Protein AF-A0A8B6CJ22-F1 (afdb_monomer_lite)

Secondary structure (DSSP, 8-state):
--TT-EE-TTS-EE----BPSS-PPPP--HHHHHHHHHHHHHHHHT-HHHHHHHHHHHHHHHHTTSS-PPPP--TTS------EEEEEETTEEEEEEEEE-TTSTT-TTB-

Radius of gyration: 16.35 Å; chains: 1; bounding box: 37×39×35 Å

Sequence (111 aa):
MDEHVHQNSDGNWEAPLPFRYPRQRLPNNRSHAFKRAMNLDVSLRRDEKKKEHFFQFMEKVLERKHAEIAPPLSQEEERWYLPIFGVYHPRKPDKIRAVFDSSAKVCKYFS

Foldseek 3Di:
DDPAWDADPVRDTDGPFQFDPPQDQQDAPCVVLVVLVVVQVVVCVVPVLQVVLVVVQVVVCVVVVVDDDDDDDDPPDGDYAFRWHWDDDPVGNSHIDIDRDCPPPSNPGGD

Organism: Mytilus galloprovincialis (NCBI:txid29158)

pLDDT: mean 88.29, std 9.33, range [42.22, 96.94]

Structure (mmCIF, N/CA/C/O backbone):
data_AF-A0A8B6CJ22-F1
#
_entry.id   AF-A0A8B6CJ22-F1
#
loop_
_atom_site.group_PDB
_atom_site.id
_atom_site.type_symbol
_atom_site.label_atom_id
_atom_site.label_alt_id
_atom_site.label_comp_id
_atom_site.label_asym_id
_atom_site.label_entity_id
_atom_site.label_seq_id
_atom_site.pdbx_PDB_ins_code
_atom_site.Cartn_x
_atom_site.Cartn_y
_atom_site.Cartn_z
_atom_site.occupancy
_atom_site.B_iso_or_equiv
_atom_site.auth_seq_id
_atom_site.auth_comp_id
_atom_site.auth_asym_id
_atom_site.auth_atom_id
_atom_site.pdbx_PDB_model_num
ATOM 1 N N . MET A 1 1 ? 6.346 -27.986 -3.432 1.00 42.22 1 MET A N 1
ATOM 2 C CA . MET A 1 1 ? 6.900 -27.516 -2.147 1.00 42.22 1 MET A CA 1
ATOM 3 C C . MET A 1 1 ? 8.110 -26.692 -2.521 1.00 42.22 1 MET A C 1
ATOM 5 O O . MET A 1 1 ? 9.026 -27.257 -3.096 1.00 42.22 1 MET A O 1
ATOM 9 N N . ASP A 1 2 ? 8.022 -25.372 -2.367 1.00 50.47 2 ASP A N 1
ATOM 10 C CA . ASP A 1 2 ? 8.956 -24.414 -2.968 1.00 50.47 2 ASP A CA 1
ATOM 11 C C . ASP A 1 2 ? 10.354 -24.482 -2.334 1.00 50.47 2 ASP A C 1
ATOM 13 O O . ASP A 1 2 ? 10.520 -24.229 -1.143 1.00 50.47 2 ASP A O 1
ATOM 17 N N . GLU A 1 3 ? 11.366 -24.792 -3.148 1.00 58.75 3 GLU A N 1
ATOM 18 C CA . GLU A 1 3 ? 12.783 -24.977 -2.780 1.00 58.75 3 GLU A CA 1
ATOM 19 C C . GLU A 1 3 ? 13.519 -23.681 -2.355 1.00 58.75 3 GLU A C 1
ATOM 21 O O . GLU A 1 3 ? 14.745 -23.666 -2.250 1.00 58.75 3 GLU A O 1
ATOM 26 N N . HIS A 1 4 ? 12.812 -22.571 -2.105 1.00 69.44 4 HIS A N 1
ATOM 27 C CA . HIS A 1 4 ? 13.431 -21.241 -1.951 1.00 69.44 4 HIS A CA 1
ATOM 28 C C . HIS A 1 4 ? 12.983 -20.435 -0.721 1.00 69.44 4 HIS A C 1
ATOM 30 O O . HIS A 1 4 ? 13.313 -19.253 -0.610 1.00 69.44 4 HIS A O 1
ATOM 36 N N . VAL A 1 5 ? 12.253 -21.048 0.214 1.00 85.56 5 VAL A N 1
ATOM 37 C CA . VAL A 1 5 ? 11.933 -20.418 1.504 1.00 85.56 5 VAL A CA 1
ATOM 38 C C . VAL A 1 5 ? 13.090 -20.654 2.477 1.00 85.56 5 VAL A C 1
ATOM 40 O O . VAL A 1 5 ? 13.434 -21.802 2.750 1.00 85.56 5 VAL A O 1
ATOM 43 N N . HIS A 1 6 ? 13.693 -19.593 3.012 1.00 89.81 6 HIS A N 1
ATOM 44 C CA . HIS A 1 6 ? 14.812 -19.690 3.957 1.00 89.81 6 HIS A CA 1
ATOM 45 C C . HIS A 1 6 ? 14.687 -18.659 5.085 1.00 89.81 6 HIS A C 1
ATOM 47 O O . HIS A 1 6 ? 13.878 -17.737 5.000 1.00 89.81 6 HIS A O 1
ATOM 53 N N . GLN A 1 7 ? 15.453 -18.831 6.164 1.00 91.31 7 GLN A N 1
ATOM 54 C CA . GLN A 1 7 ? 15.568 -17.820 7.218 1.00 91.31 7 GLN A CA 1
ATOM 55 C C . GLN A 1 7 ? 16.776 -16.922 6.952 1.00 91.31 7 GLN A C 1
ATOM 57 O O . GLN A 1 7 ? 17.867 -17.425 6.679 1.00 91.31 7 GLN A O 1
ATOM 62 N N . ASN A 1 8 ? 16.583 -15.609 7.043 1.00 86.50 8 ASN A N 1
ATOM 63 C CA . ASN A 1 8 ? 17.666 -14.638 6.946 1.00 86.50 8 ASN A CA 1
ATOM 64 C C . ASN A 1 8 ? 18.462 -14.545 8.268 1.00 86.50 8 ASN A C 1
ATOM 66 O O . ASN A 1 8 ? 18.107 -15.169 9.271 1.00 86.50 8 ASN A O 1
ATOM 70 N N . SER A 1 9 ? 19.539 -13.754 8.290 1.00 90.12 9 SER A N 1
ATOM 71 C CA . SER A 1 9 ? 20.401 -13.576 9.474 1.00 90.12 9 SER A CA 1
ATOM 72 C C . SER A 1 9 ? 19.685 -12.994 10.697 1.00 90.12 9 SER A C 1
ATOM 74 O O . SER A 1 9 ? 20.154 -13.170 11.818 1.00 90.12 9 SER A O 1
ATOM 76 N N . ASP A 1 10 ? 18.545 -12.334 10.488 1.00 86.31 10 ASP A N 1
ATOM 77 C CA . ASP A 1 10 ? 17.711 -11.745 11.537 1.00 86.31 10 ASP A CA 1
ATOM 78 C C . ASP A 1 10 ? 16.618 -12.714 12.034 1.00 86.31 10 ASP A C 1
ATOM 80 O O . ASP A 1 10 ? 15.787 -12.346 12.865 1.00 86.31 10 ASP A O 1
ATOM 84 N N . GLY A 1 11 ? 16.588 -13.954 11.525 1.00 87.19 11 GLY A N 1
ATOM 85 C CA . GLY A 1 11 ? 15.598 -14.975 11.879 1.00 87.19 11 GLY A CA 1
ATOM 86 C C . GLY A 1 11 ? 14.238 -14.814 11.189 1.00 87.19 11 GLY A C 1
ATOM 87 O O . GLY A 1 11 ? 13.275 -15.484 11.571 1.00 87.19 11 GLY A O 1
ATOM 88 N N . ASN A 1 12 ? 14.131 -13.946 10.178 1.00 84.56 12 ASN A N 1
ATOM 89 C CA . ASN A 1 12 ? 12.906 -13.768 9.399 1.00 84.56 12 ASN A CA 1
ATOM 90 C C . ASN A 1 12 ? 12.829 -14.793 8.266 1.00 84.56 12 ASN A C 1
ATOM 92 O O . ASN A 1 12 ? 13.824 -15.068 7.602 1.00 84.56 12 ASN A O 1
ATOM 96 N N . TRP A 1 13 ? 11.633 -15.329 8.014 1.00 87.56 13 TRP A N 1
ATOM 97 C CA . TRP A 1 13 ? 11.382 -16.182 6.853 1.00 87.56 13 TRP A CA 1
ATOM 98 C C . TRP A 1 13 ? 11.233 -15.339 5.587 1.00 87.56 13 TRP A C 1
ATOM 100 O O . TRP A 1 13 ? 10.335 -14.501 5.500 1.00 87.56 13 TRP A O 1
ATOM 110 N N . GLU A 1 14 ? 12.076 -15.605 4.597 1.00 87.69 14 GLU A N 1
ATOM 111 C CA . GLU A 1 14 ? 12.065 -14.969 3.286 1.00 87.69 14 GLU A CA 1
ATOM 112 C C . GLU A 1 14 ? 11.744 -15.994 2.199 1.00 87.69 14 GLU A C 1
ATOM 114 O O . GLU A 1 14 ? 12.147 -17.158 2.260 1.00 87.69 14 GLU A O 1
ATOM 119 N N . ALA A 1 15 ? 11.004 -15.547 1.190 1.00 87.62 15 ALA A N 1
ATOM 120 C CA . ALA A 1 15 ? 10.673 -16.330 0.013 1.00 87.62 15 ALA A CA 1
ATOM 121 C C . ALA A 1 15 ? 10.726 -15.419 -1.218 1.00 87.62 15 ALA A C 1
ATOM 123 O O . ALA A 1 15 ? 10.359 -14.241 -1.117 1.00 87.62 15 ALA A O 1
ATOM 124 N N . PRO A 1 16 ? 11.148 -15.930 -2.387 1.00 85.75 16 PRO A N 1
ATOM 125 C CA . PRO A 1 16 ? 11.047 -15.164 -3.616 1.00 85.75 16 PRO A CA 1
ATOM 126 C C . PRO A 1 16 ? 9.581 -14.855 -3.923 1.00 85.75 16 PRO A C 1
ATOM 128 O O . PRO A 1 16 ? 8.672 -15.616 -3.580 1.00 85.75 16 PRO A O 1
ATOM 131 N N . LEU A 1 17 ? 9.349 -13.739 -4.617 1.00 84.38 17 LEU A N 1
ATOM 132 C CA . LEU A 1 17 ? 8.022 -13.447 -5.143 1.00 84.38 17 LEU A CA 1
ATOM 133 C C . LEU A 1 17 ? 7.580 -14.598 -6.064 1.00 84.38 17 LEU A C 1
ATOM 135 O O . LEU A 1 17 ? 8.360 -15.007 -6.930 1.00 84.38 17 LEU A O 1
ATOM 139 N N . PRO A 1 18 ? 6.345 -15.103 -5.907 1.00 85.62 18 PRO A N 1
ATOM 140 C CA . PRO A 1 18 ? 5.871 -16.288 -6.613 1.00 85.62 18 PRO A CA 1
ATOM 141 C C . PRO A 1 18 ? 5.504 -15.928 -8.057 1.00 85.62 18 PRO A C 1
ATOM 143 O O . PRO A 1 18 ? 4.334 -15.848 -8.417 1.00 85.62 18 PRO A O 1
ATOM 146 N N . PHE A 1 19 ? 6.492 -15.601 -8.888 1.00 85.19 19 PHE A N 1
ATOM 14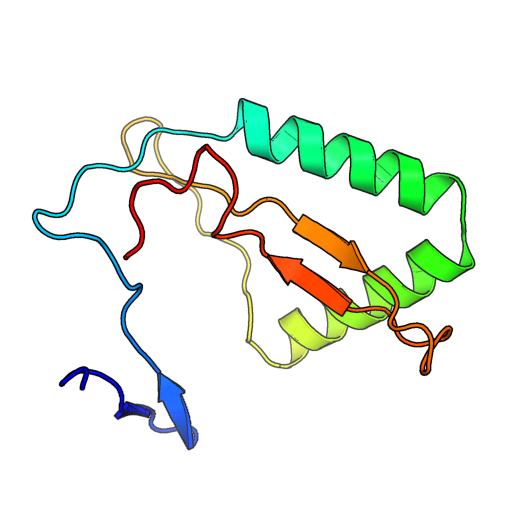7 C CA . PHE A 1 19 ? 6.267 -15.264 -10.289 1.00 85.19 19 PHE A CA 1
ATOM 148 C C . PHE A 1 19 ? 5.906 -16.511 -11.093 1.00 85.19 19 PHE A C 1
ATOM 150 O O . PHE A 1 19 ? 6.530 -17.563 -10.960 1.00 85.19 19 PHE A O 1
ATOM 157 N 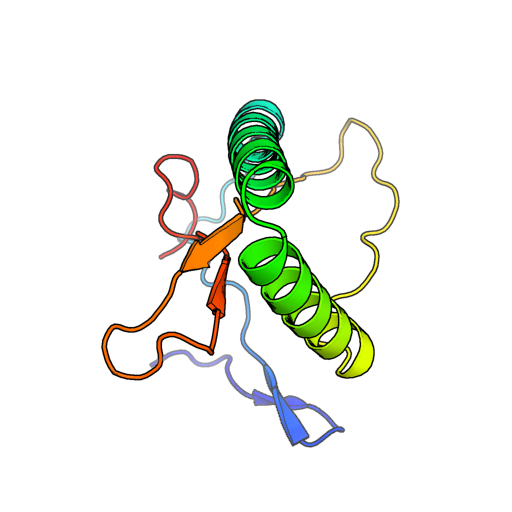N . ARG A 1 20 ? 4.932 -16.377 -11.998 1.00 84.25 20 ARG A N 1
ATOM 158 C CA . ARG A 1 20 ? 4.633 -17.433 -12.971 1.00 84.25 20 ARG A CA 1
ATOM 159 C C . ARG A 1 20 ? 5.814 -17.639 -13.911 1.00 84.25 20 ARG A C 1
ATOM 161 O O . ARG A 1 20 ? 6.458 -16.675 -14.326 1.00 84.25 20 ARG A O 1
ATOM 168 N N . TYR A 1 21 ? 6.036 -18.892 -14.297 1.00 83.44 21 TYR A N 1
ATOM 169 C CA . TYR A 1 21 ? 7.013 -19.252 -15.316 1.00 83.44 21 TYR A CA 1
ATOM 170 C C . TYR A 1 21 ? 6.350 -19.366 -16.704 1.00 83.44 21 TYR A C 1
ATOM 172 O O . TYR A 1 21 ? 5.291 -19.990 -16.812 1.00 83.44 21 TYR A O 1
ATOM 180 N N . PRO A 1 22 ? 6.953 -18.805 -17.771 1.00 88.19 22 PRO A N 1
ATOM 181 C CA . PRO A 1 22 ? 8.161 -17.973 -17.759 1.00 88.19 22 PRO A CA 1
ATOM 182 C C . PRO A 1 22 ? 7.901 -16.579 -17.156 1.00 88.19 22 PRO A C 1
ATOM 184 O O . PRO A 1 22 ? 6.819 -16.019 -17.352 1.00 88.19 22 PRO A O 1
ATOM 187 N N . ARG A 1 23 ? 8.896 -15.998 -16.457 1.00 87.81 23 ARG A N 1
ATOM 188 C CA . ARG A 1 23 ? 8.773 -14.650 -15.865 1.00 87.81 23 ARG A CA 1
ATOM 189 C C . ARG A 1 23 ? 8.573 -13.626 -16.975 1.00 87.81 23 ARG A C 1
ATOM 191 O O . ARG A 1 23 ? 9.477 -13.357 -17.762 1.00 87.81 23 ARG A O 1
ATOM 198 N N . GLN A 1 24 ? 7.389 -13.035 -17.004 1.00 87.31 24 GLN A N 1
ATOM 199 C CA . GLN A 1 24 ? 7.069 -11.937 -17.905 1.00 87.31 24 GLN A CA 1
ATOM 200 C C . GLN A 1 24 ? 7.407 -10.601 -17.256 1.00 87.31 24 GLN A C 1
ATOM 202 O O . GLN A 1 24 ? 7.352 -10.463 -16.032 1.00 87.31 24 GLN A O 1
ATOM 207 N N . ARG A 1 25 ? 7.703 -9.603 -18.092 1.00 87.81 25 ARG A N 1
ATOM 208 C CA . ARG A 1 25 ? 7.859 -8.234 -17.616 1.00 87.81 25 ARG A CA 1
ATOM 209 C C . ARG A 1 25 ? 6.514 -7.705 -17.108 1.00 87.81 25 ARG A C 1
ATOM 211 O O . ARG A 1 25 ? 5.518 -7.748 -17.833 1.00 87.81 25 ARG A O 1
ATOM 218 N N . LEU A 1 26 ? 6.483 -7.198 -15.882 1.00 88.56 26 LEU A N 1
ATOM 219 C CA . LEU A 1 26 ? 5.302 -6.608 -15.271 1.00 88.56 26 LEU A CA 1
ATOM 220 C C . LEU A 1 26 ? 4.957 -5.282 -15.965 1.00 88.56 26 LEU A C 1
ATOM 222 O O . LEU A 1 26 ? 5.821 -4.412 -16.116 1.00 88.56 26 LEU A O 1
ATOM 226 N N . PRO A 1 27 ? 3.693 -5.075 -16.366 1.00 88.75 27 PRO A N 1
ATOM 227 C CA . PRO A 1 27 ? 3.258 -3.803 -16.908 1.00 88.75 27 PRO A CA 1
ATOM 228 C C . PRO A 1 27 ? 3.159 -2.769 -15.790 1.00 88.75 27 PRO A C 1
ATOM 230 O O . PRO A 1 27 ? 2.752 -3.072 -14.668 1.00 88.75 27 PRO A O 1
ATOM 233 N N . ASN A 1 28 ? 3.423 -1.508 -16.118 1.00 91.06 28 ASN A N 1
ATOM 234 C CA . ASN A 1 28 ? 3.207 -0.419 -15.179 1.00 91.06 28 ASN A CA 1
ATOM 235 C C . ASN A 1 28 ? 1.703 -0.247 -14.893 1.00 91.06 28 ASN A C 1
ATOM 237 O O . ASN A 1 28 ? 0.951 0.307 -15.696 1.00 91.06 28 ASN A O 1
ATOM 241 N N . ASN A 1 29 ? 1.258 -0.699 -13.721 1.00 91.50 29 ASN A N 1
ATOM 242 C CA . ASN A 1 29 ? -0.138 -0.630 -13.289 1.00 91.50 29 ASN A CA 1
ATOM 243 C C . ASN A 1 29 ? -0.453 0.617 -12.434 1.00 91.50 29 ASN A C 1
ATOM 245 O O . ASN A 1 29 ? -1.501 0.653 -11.779 1.00 91.50 29 ASN A O 1
ATOM 249 N N . ARG A 1 30 ? 0.408 1.650 -12.443 1.00 90.88 30 ARG A N 1
ATOM 250 C CA . ARG A 1 30 ? 0.279 2.847 -11.589 1.00 90.88 30 ARG A CA 1
ATOM 251 C C . ARG A 1 30 ? -1.115 3.458 -11.630 1.00 90.88 30 ARG A C 1
ATOM 253 O O . ARG A 1 30 ? -1.657 3.793 -10.586 1.00 90.88 30 ARG A O 1
ATOM 260 N N . SER A 1 31 ? -1.717 3.583 -12.813 1.00 91.62 31 SER A N 1
ATOM 261 C CA . SER A 1 31 ? -3.060 4.160 -12.968 1.00 91.62 31 SER A CA 1
ATOM 262 C C . SER A 1 31 ? -4.135 3.388 -12.188 1.00 91.62 31 SER A C 1
ATOM 264 O O . SER A 1 31 ? -5.038 3.996 -11.617 1.00 91.62 31 SER A O 1
ATOM 266 N N . HIS A 1 32 ? -4.026 2.060 -12.117 1.00 90.19 32 HIS A N 1
ATOM 267 C CA . HIS A 1 32 ? -4.959 1.200 -11.389 1.00 90.19 32 HIS A CA 1
ATOM 268 C C . HIS A 1 32 ? -4.717 1.269 -9.881 1.00 90.19 32 HIS A C 1
ATOM 270 O O . HIS A 1 32 ? -5.661 1.479 -9.118 1.00 90.19 32 HIS A O 1
ATOM 276 N N . ALA A 1 33 ? -3.458 1.140 -9.456 1.00 92.62 33 ALA A N 1
ATOM 277 C CA . ALA A 1 33 ? -3.089 1.238 -8.048 1.00 92.62 33 ALA A CA 1
ATOM 278 C C . ALA A 1 33 ? -3.437 2.620 -7.471 1.00 92.62 33 ALA A C 1
ATOM 280 O O . ALA A 1 33 ? -3.997 2.712 -6.381 1.00 92.62 33 ALA A O 1
ATOM 281 N N . PHE A 1 34 ? -3.219 3.687 -8.242 1.00 93.44 34 PHE A N 1
ATOM 282 C CA . PHE A 1 34 ? -3.535 5.054 -7.836 1.00 93.44 34 PHE A CA 1
ATOM 283 C C . PHE A 1 34 ? -5.037 5.277 -7.626 1.00 93.44 34 PHE A C 1
ATOM 285 O O . PHE A 1 34 ? -5.430 5.866 -6.624 1.00 93.44 34 PHE A O 1
ATOM 292 N N . LYS A 1 35 ? -5.902 4.745 -8.504 1.00 93.44 35 LYS A N 1
ATOM 293 C CA . LYS A 1 35 ? -7.363 4.800 -8.294 1.00 93.44 35 LYS A CA 1
ATOM 294 C C . LYS A 1 35 ? -7.775 4.125 -6.981 1.00 93.44 35 LYS A C 1
ATOM 296 O O . LYS A 1 35 ? -8.625 4.638 -6.259 1.00 93.44 35 LYS A O 1
ATOM 301 N N . ARG A 1 36 ? -7.163 2.984 -6.649 1.00 93.62 36 ARG A N 1
ATOM 302 C CA . ARG A 1 36 ? -7.421 2.268 -5.388 1.00 93.62 36 ARG A CA 1
ATOM 303 C C . ARG A 1 36 ? -6.920 3.057 -4.178 1.00 93.62 36 ARG A C 1
ATOM 305 O O . ARG A 1 36 ? -7.646 3.144 -3.193 1.00 93.62 36 ARG A O 1
ATOM 312 N N . ALA A 1 37 ? -5.748 3.681 -4.287 1.00 94.50 37 ALA A N 1
ATOM 313 C CA . ALA A 1 37 ? -5.208 4.565 -3.259 1.00 94.50 37 ALA A CA 1
ATOM 314 C C . ALA A 1 37 ? -6.109 5.789 -3.019 1.00 94.50 37 ALA A C 1
ATOM 316 O O . ALA A 1 37 ? -6.377 6.124 -1.872 1.00 94.50 37 ALA A O 1
ATOM 317 N N . MET A 1 38 ? -6.655 6.398 -4.076 1.00 96.00 38 MET A N 1
ATOM 318 C CA . MET A 1 38 ? -7.596 7.517 -3.948 1.00 96.00 38 MET A CA 1
ATOM 319 C C . MET A 1 38 ? -8.884 7.101 -3.221 1.00 96.00 38 MET A C 1
ATOM 321 O O . MET A 1 38 ? -9.353 7.803 -2.332 1.00 96.00 38 MET A O 1
ATOM 325 N N . ASN A 1 39 ? -9.440 5.930 -3.543 1.00 94.44 39 ASN A N 1
ATOM 326 C CA . ASN A 1 39 ? -10.616 5.415 -2.836 1.00 94.44 39 ASN A CA 1
ATOM 327 C C . ASN A 1 39 ? -10.330 5.147 -1.352 1.00 94.44 39 ASN A C 1
ATOM 329 O O . ASN A 1 39 ? -11.190 5.390 -0.504 1.00 94.44 39 ASN A O 1
ATOM 333 N N . LEU A 1 40 ? -9.132 4.644 -1.040 1.00 95.44 40 LEU A N 1
ATOM 334 C CA . LEU A 1 40 ? -8.681 4.483 0.336 1.00 95.44 40 LEU A CA 1
ATOM 335 C C . LEU A 1 40 ? -8.599 5.847 1.031 1.00 95.44 40 LEU A C 1
ATOM 337 O O . LEU A 1 40 ? -9.229 6.002 2.069 1.00 95.44 40 LEU A O 1
ATOM 341 N N . ASP A 1 41 ? -7.924 6.834 0.438 1.00 95.88 41 ASP A N 1
ATOM 342 C CA . ASP A 1 41 ? -7.800 8.195 0.982 1.00 95.88 41 ASP A CA 1
ATOM 343 C C . ASP A 1 41 ? -9.171 8.825 1.279 1.00 95.88 41 ASP A C 1
ATOM 345 O O . ASP A 1 41 ? -9.425 9.249 2.406 1.00 95.88 41 ASP A O 1
ATOM 349 N N . VAL A 1 42 ? -10.109 8.773 0.326 1.00 96.94 42 VAL A N 1
ATOM 350 C CA . VAL A 1 42 ? -11.488 9.249 0.529 1.00 96.94 42 VAL A CA 1
ATOM 351 C C . VAL A 1 42 ? -12.170 8.513 1.685 1.00 96.94 42 VAL A C 1
ATOM 353 O O . VAL A 1 42 ? -12.870 9.134 2.485 1.00 96.94 42 VAL A O 1
ATOM 356 N N . SER A 1 43 ? -11.974 7.197 1.803 1.00 95.00 43 SER A N 1
ATOM 357 C CA . SER A 1 43 ? -12.535 6.427 2.914 1.00 95.00 43 SER A CA 1
ATOM 358 C C . SER A 1 43 ? -11.912 6.783 4.262 1.00 95.00 43 SER A C 1
ATOM 360 O O . SER A 1 43 ? -12.633 6.718 5.252 1.00 95.00 43 SER A O 1
ATOM 362 N N . LEU A 1 44 ? -10.617 7.103 4.323 1.00 95.94 44 LEU A N 1
ATOM 363 C CA . LEU A 1 44 ? -9.948 7.496 5.566 1.00 95.94 44 LEU A CA 1
ATOM 364 C C . LEU A 1 44 ? -10.372 8.908 5.988 1.00 95.94 44 LEU A C 1
ATOM 366 O O . LEU A 1 44 ? -10.623 9.147 7.159 1.00 95.94 44 LEU A O 1
ATOM 370 N N . ARG A 1 45 ? -10.542 9.838 5.042 1.00 96.50 45 ARG A N 1
ATOM 371 C CA . ARG A 1 45 ? -11.019 11.202 5.343 1.00 96.50 45 ARG A CA 1
ATOM 372 C C . ARG A 1 45 ? -12.440 11.251 5.899 1.00 96.50 45 ARG A C 1
ATOM 374 O O . ARG A 1 45 ? -12.787 12.202 6.584 1.00 96.50 45 ARG A O 1
ATOM 381 N N . ARG A 1 46 ? -13.275 10.267 5.561 1.00 96.69 46 ARG A N 1
ATOM 382 C CA . ARG A 1 46 ? -14.670 10.186 6.024 1.00 96.69 46 ARG A CA 1
ATOM 383 C C . ARG A 1 46 ? -14.818 9.556 7.409 1.00 96.69 46 ARG A C 1
ATOM 385 O O . ARG A 1 46 ? -15.882 9.685 8.001 1.00 96.69 46 ARG A O 1
ATOM 392 N N . ASP A 1 47 ? -13.798 8.852 7.892 1.00 95.31 47 ASP A N 1
ATOM 393 C CA . ASP A 1 47 ? -13.846 8.067 9.126 1.00 95.31 47 ASP A CA 1
ATOM 394 C C . ASP A 1 47 ? -12.515 8.217 9.874 1.00 95.31 47 ASP A C 1
ATOM 396 O O . ASP A 1 47 ? -11.527 7.537 9.578 1.00 95.31 47 ASP A O 1
ATOM 400 N N . GLU A 1 48 ? -12.500 9.132 10.848 1.00 95.75 48 GLU A N 1
ATOM 401 C CA . GLU A 1 48 ? -11.296 9.481 11.611 1.00 95.75 48 GLU A CA 1
ATOM 402 C C . GLU A 1 48 ? -10.740 8.275 12.384 1.00 95.75 48 GLU A C 1
ATOM 404 O O . GLU A 1 48 ? -9.528 8.068 12.418 1.00 95.75 48 GLU A O 1
ATOM 409 N N . LYS A 1 49 ? -11.612 7.408 12.917 1.00 94.62 49 LYS A N 1
ATOM 410 C CA . LYS A 1 49 ? -11.195 6.192 13.630 1.00 94.62 49 LYS A CA 1
ATOM 411 C C . LYS A 1 49 ? -10.515 5.211 12.677 1.00 94.62 49 LYS A C 1
ATOM 413 O O . LYS A 1 49 ? -9.469 4.642 12.990 1.00 94.62 49 LYS A O 1
ATOM 418 N N . LYS A 1 50 ? -11.071 5.021 11.477 1.00 95.12 50 LYS A N 1
ATOM 419 C CA . LYS A 1 50 ? -10.446 4.179 10.447 1.00 95.12 50 LYS A CA 1
ATOM 420 C C . LYS A 1 50 ? -9.095 4.728 10.001 1.00 95.12 50 LYS A C 1
ATOM 422 O O . LYS A 1 50 ? -8.173 3.939 9.795 1.00 95.12 50 LYS A O 1
ATOM 427 N N . LYS A 1 51 ? -8.976 6.046 9.850 1.00 96.31 51 LYS A N 1
ATOM 428 C CA . LYS A 1 51 ? -7.719 6.730 9.527 1.00 96.31 51 LYS A CA 1
ATOM 429 C C . LYS A 1 51 ? -6.659 6.496 10.595 1.00 96.31 51 LYS A C 1
ATOM 431 O O . LYS A 1 51 ? -5.570 6.044 10.247 1.00 96.31 51 LYS A O 1
ATOM 436 N N . GLU A 1 52 ? -6.994 6.713 11.863 1.00 96.62 52 GLU A N 1
ATOM 437 C CA . GLU A 1 52 ? -6.090 6.471 12.989 1.00 96.62 52 GLU A CA 1
ATOM 438 C C . GLU A 1 52 ? -5.597 5.018 13.003 1.00 96.62 52 GLU A C 1
ATOM 440 O O . GLU A 1 52 ? -4.392 4.764 12.975 1.00 96.62 52 GLU A O 1
ATOM 445 N N . HIS A 1 53 ? -6.516 4.052 12.941 1.00 96.12 53 HIS A N 1
ATOM 446 C CA . HIS A 1 53 ? -6.157 2.636 12.911 1.00 96.12 53 HIS A CA 1
ATOM 447 C C . HIS A 1 53 ? -5.257 2.281 11.720 1.00 96.12 53 HIS A C 1
ATOM 449 O O . HIS A 1 53 ? -4.332 1.476 11.854 1.00 96.12 53 HIS A O 1
ATOM 455 N N . PHE A 1 54 ? -5.536 2.837 10.536 1.00 96.38 54 PHE A N 1
ATOM 456 C CA . PHE A 1 54 ? -4.750 2.558 9.336 1.00 96.38 54 PHE A CA 1
ATOM 457 C C . PHE A 1 54 ? -3.335 3.136 9.444 1.00 96.38 54 PHE A C 1
ATOM 459 O O . PHE A 1 54 ? -2.375 2.468 9.063 1.00 96.38 54 PHE A O 1
ATOM 466 N N . PHE A 1 55 ? -3.189 4.342 9.997 1.00 95.38 55 PHE A N 1
ATOM 467 C CA . PHE A 1 55 ? -1.883 4.966 10.211 1.00 95.38 55 PHE A CA 1
ATOM 468 C C . PHE A 1 55 ? -1.063 4.200 11.245 1.00 95.38 55 PHE A C 1
ATOM 470 O O . PHE A 1 55 ? 0.064 3.825 10.939 1.00 95.38 55 PHE A O 1
ATOM 477 N N . GLN A 1 56 ? -1.654 3.835 12.386 1.00 96.12 56 GLN A N 1
ATOM 478 C CA . GLN A 1 56 ? -0.995 2.982 13.384 1.00 96.12 56 GLN A CA 1
ATOM 479 C C . GLN A 1 56 ? -0.573 1.619 12.809 1.00 96.12 56 GLN A C 1
ATOM 481 O O . GLN A 1 56 ? 0.425 1.034 13.231 1.00 96.12 56 GLN A O 1
ATOM 486 N N . PHE A 1 57 ? -1.343 1.066 11.864 1.00 95.31 57 PHE A N 1
ATOM 487 C CA . PHE A 1 57 ? -0.957 -0.160 11.167 1.00 95.31 57 PHE A CA 1
ATOM 488 C C . PHE A 1 57 ? 0.271 0.070 10.277 1.00 95.31 57 PHE A C 1
ATOM 490 O O . PHE A 1 57 ? 1.229 -0.694 10.367 1.00 95.31 57 PHE A O 1
ATOM 497 N N . MET A 1 58 ? 0.247 1.100 9.425 1.00 95.12 58 MET A N 1
ATOM 498 C CA . MET A 1 58 ? 1.335 1.386 8.482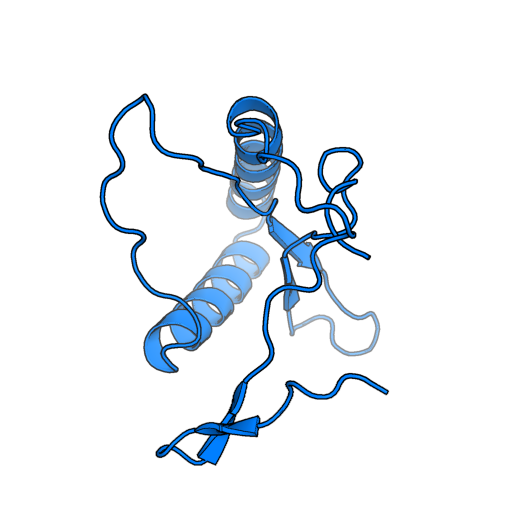 1.00 95.12 58 MET A CA 1
ATOM 499 C C . MET A 1 58 ? 2.625 1.818 9.183 1.00 95.12 58 MET A C 1
ATOM 501 O O . MET A 1 58 ? 3.700 1.407 8.758 1.00 95.12 58 MET A O 1
ATOM 505 N N . GLU A 1 59 ? 2.528 2.572 10.276 1.00 95.50 59 GLU A N 1
ATOM 506 C CA . GLU A 1 59 ? 3.665 2.938 11.125 1.00 95.50 59 GLU A CA 1
ATOM 507 C C . GLU A 1 59 ? 4.392 1.685 11.623 1.00 95.50 59 GLU A C 1
ATOM 509 O O . GLU A 1 59 ? 5.577 1.513 11.354 1.00 95.50 59 GLU A O 1
ATOM 514 N N . LYS A 1 60 ? 3.659 0.717 12.189 1.00 95.00 60 LYS A N 1
ATOM 515 C CA . LYS A 1 60 ? 4.235 -0.563 12.636 1.00 95.00 60 LYS A CA 1
ATOM 516 C C . LYS A 1 60 ? 4.872 -1.371 11.507 1.00 95.00 60 LYS A C 1
ATOM 518 O O . LYS A 1 60 ? 5.819 -2.111 11.760 1.00 95.00 60 LYS A O 1
ATOM 523 N N . VAL A 1 61 ? 4.344 -1.292 10.283 1.00 93.69 61 VAL A N 1
ATOM 524 C CA . VAL A 1 61 ? 4.942 -1.962 9.112 1.00 93.69 61 VAL A CA 1
ATOM 525 C C . VAL A 1 61 ? 6.317 -1.364 8.802 1.00 93.69 61 VAL A C 1
ATOM 527 O O . VAL A 1 61 ? 7.257 -2.117 8.549 1.00 93.69 61 VAL A O 1
ATOM 530 N N . LEU A 1 62 ? 6.444 -0.037 8.864 1.00 92.56 62 LEU A N 1
ATOM 531 C CA . LEU A 1 62 ? 7.700 0.674 8.618 1.00 92.56 62 LEU A CA 1
ATOM 532 C C . LEU A 1 62 ? 8.698 0.484 9.771 1.00 92.56 62 LEU A C 1
ATOM 534 O O . LEU A 1 62 ? 9.847 0.128 9.528 1.00 92.56 62 LEU A O 1
ATOM 538 N N . GLU A 1 63 ? 8.261 0.633 11.024 1.00 94.31 63 GLU A N 1
ATOM 539 C CA . GLU A 1 63 ? 9.100 0.444 12.220 1.00 94.31 63 GLU A CA 1
ATOM 540 C C . GLU A 1 63 ? 9.716 -0.957 12.285 1.00 94.31 63 GLU A C 1
ATOM 542 O O . GLU A 1 63 ? 10.878 -1.126 12.651 1.00 94.31 63 GLU A O 1
ATOM 547 N N . ARG A 1 64 ? 8.943 -1.977 11.893 1.00 91.31 64 ARG A N 1
ATOM 548 C CA . ARG A 1 64 ? 9.396 -3.375 11.850 1.00 91.31 64 ARG A CA 1
ATOM 549 C C . ARG A 1 64 ? 10.204 -3.717 10.601 1.00 91.31 64 ARG A C 1
ATOM 551 O O . ARG A 1 64 ? 10.538 -4.884 10.417 1.00 91.31 64 ARG A O 1
ATOM 558 N N . LYS A 1 65 ? 10.490 -2.735 9.739 1.00 88.69 65 LYS A N 1
ATOM 559 C CA . LYS A 1 65 ? 11.206 -2.916 8.468 1.00 88.69 65 LYS A CA 1
ATOM 560 C C . LYS A 1 65 ? 10.550 -3.953 7.547 1.00 88.69 65 LYS A C 1
ATOM 562 O O . LYS A 1 65 ? 11.220 -4.622 6.772 1.00 88.69 65 LYS A O 1
ATOM 567 N N . HIS A 1 66 ? 9.226 -4.098 7.629 1.00 86.50 66 HIS A N 1
ATOM 568 C CA . HIS A 1 66 ? 8.464 -4.937 6.697 1.00 86.50 66 HIS A CA 1
ATOM 569 C C . HIS A 1 66 ? 8.169 -4.210 5.378 1.00 86.50 66 HIS A C 1
ATOM 571 O O . HIS A 1 66 ? 7.778 -4.840 4.399 1.00 86.50 66 HIS A O 1
ATOM 577 N N . ALA A 1 67 ? 8.332 -2.887 5.355 1.00 90.44 67 ALA A N 1
ATOM 578 C CA . ALA A 1 67 ? 8.355 -2.080 4.146 1.00 90.44 67 ALA A CA 1
ATOM 579 C C . ALA A 1 67 ? 9.347 -0.926 4.318 1.00 90.44 67 ALA A C 1
ATOM 581 O O . ALA A 1 67 ? 9.616 -0.488 5.437 1.00 90.44 67 ALA A O 1
ATOM 582 N N . GLU A 1 68 ? 9.832 -0.404 3.200 1.00 91.00 68 GLU A N 1
ATOM 583 C CA . GLU A 1 68 ? 10.713 0.757 3.139 1.00 91.00 68 GLU A CA 1
ATOM 584 C C . GLU A 1 68 ? 10.288 1.702 2.012 1.00 91.00 68 GLU A C 1
ATOM 586 O O . GLU A 1 68 ? 9.408 1.391 1.200 1.00 91.00 68 GLU A O 1
ATOM 591 N N . ILE A 1 69 ? 10.899 2.885 1.972 1.00 90.94 69 ILE A N 1
ATOM 592 C CA . ILE A 1 69 ? 10.694 3.821 0.870 1.00 90.94 69 ILE A CA 1
ATOM 593 C C . ILE A 1 69 ? 11.314 3.213 -0.388 1.00 90.94 69 ILE A C 1
ATOM 595 O O . ILE A 1 69 ? 12.515 2.967 -0.437 1.00 90.94 69 ILE A O 1
ATOM 599 N N . ALA A 1 70 ? 10.488 3.000 -1.412 1.00 90.19 70 ALA A N 1
ATOM 600 C CA . ALA A 1 70 ? 10.961 2.478 -2.685 1.00 90.19 70 ALA A CA 1
ATOM 601 C C . ALA A 1 70 ? 11.975 3.447 -3.330 1.00 90.19 70 ALA A C 1
ATOM 603 O O . ALA A 1 70 ? 11.719 4.659 -3.354 1.00 90.19 70 ALA A O 1
ATOM 604 N N . PRO A 1 71 ? 13.089 2.940 -3.888 1.00 90.62 71 PRO A N 1
ATOM 605 C CA . PRO A 1 71 ? 14.072 3.776 -4.562 1.00 90.62 71 PRO A CA 1
ATOM 606 C C . PRO A 1 71 ? 13.463 4.468 -5.793 1.00 90.62 71 PRO A C 1
ATOM 608 O O . PRO A 1 71 ? 12.484 3.981 -6.375 1.00 90.62 71 PRO A O 1
ATOM 611 N N . PRO A 1 72 ? 14.021 5.615 -6.218 1.00 90.31 72 PRO A N 1
ATOM 612 C CA . PRO A 1 72 ? 13.613 6.243 -7.464 1.00 90.31 72 PRO A CA 1
ATOM 613 C C . PRO A 1 72 ? 13.921 5.311 -8.641 1.00 90.31 72 PRO A C 1
ATOM 615 O O . PRO A 1 72 ? 14.982 4.701 -8.696 1.00 90.31 72 PRO A O 1
ATOM 618 N N . LEU A 1 73 ? 12.990 5.234 -9.593 1.00 89.50 73 LEU A N 1
ATOM 619 C CA . LEU A 1 73 ? 13.120 4.417 -10.799 1.00 89.50 73 LEU A CA 1
ATOM 620 C C . LEU A 1 73 ? 13.046 5.302 -12.049 1.00 89.50 73 LEU A C 1
ATOM 622 O O . LEU A 1 73 ? 12.124 6.122 -12.180 1.00 89.50 73 LEU A O 1
ATOM 626 N N . SER A 1 74 ? 13.945 5.077 -13.000 1.00 89.38 74 SER A N 1
ATOM 627 C CA . SER A 1 74 ? 13.933 5.616 -14.366 1.00 89.38 74 SER A CA 1
ATOM 628 C C . SER A 1 74 ? 12.720 5.120 -15.159 1.00 89.38 74 SER A C 1
ATOM 630 O O . SER A 1 74 ? 12.193 4.041 -14.892 1.00 89.38 74 SER A O 1
ATOM 632 N N . GLN A 1 75 ? 12.233 5.891 -16.138 1.00 82.62 75 GLN A N 1
ATOM 633 C CA . GLN A 1 75 ? 10.992 5.561 -16.865 1.00 82.62 75 GLN A CA 1
ATOM 634 C C . GLN A 1 75 ? 10.998 4.162 -17.506 1.00 82.62 75 GLN A C 1
ATOM 636 O O . GLN A 1 75 ? 9.938 3.552 -17.645 1.00 82.62 75 GLN A O 1
ATOM 641 N N . GLU A 1 76 ? 12.179 3.657 -17.847 1.00 86.00 76 GLU A N 1
ATOM 642 C CA . GLU A 1 76 ? 12.388 2.371 -18.506 1.00 86.00 76 GLU A CA 1
ATOM 643 C C . GLU A 1 76 ? 12.486 1.196 -17.530 1.00 86.00 76 GLU A C 1
ATOM 645 O O . GLU A 1 76 ? 12.374 0.050 -17.961 1.00 86.00 76 GLU A O 1
ATOM 650 N N . GLU A 1 77 ? 12.636 1.435 -16.227 1.00 90.81 77 GLU A N 1
ATOM 651 C CA . GLU A 1 77 ? 12.684 0.364 -15.235 1.00 90.81 77 GLU A CA 1
ATOM 652 C C . GLU A 1 77 ? 11.308 -0.264 -15.002 1.00 90.81 77 GLU A C 1
ATOM 654 O O . GLU A 1 77 ? 10.269 0.406 -14.919 1.00 90.81 77 GLU A O 1
ATOM 659 N N . GLU A 1 78 ? 11.311 -1.595 -14.903 1.00 90.69 78 GLU A N 1
ATOM 660 C CA . GLU A 1 78 ? 10.132 -2.364 -14.530 1.00 90.69 78 GLU A CA 1
ATOM 661 C C . GLU A 1 78 ? 9.625 -1.912 -13.159 1.00 90.69 78 GLU A C 1
ATOM 663 O O . GLU A 1 78 ? 10.363 -1.871 -12.178 1.00 90.69 78 GLU A O 1
ATOM 668 N N . ARG A 1 79 ? 8.337 -1.575 -13.094 1.00 90.69 79 ARG A N 1
ATOM 669 C CA . ARG A 1 79 ? 7.684 -1.178 -11.852 1.00 90.69 79 ARG A CA 1
ATOM 670 C C . ARG A 1 79 ? 6.258 -1.668 -11.825 1.00 90.69 79 ARG A C 1
ATOM 672 O O . ARG A 1 79 ? 5.547 -1.624 -12.832 1.00 90.69 79 ARG A O 1
ATOM 679 N N . TRP A 1 80 ? 5.831 -2.069 -10.643 1.00 90.12 80 TRP A N 1
ATOM 680 C CA . TRP A 1 80 ? 4.499 -2.582 -10.418 1.00 90.12 80 TRP A CA 1
ATOM 681 C C . TRP A 1 80 ? 4.080 -2.291 -8.980 1.00 90.12 80 TRP A C 1
ATOM 683 O O . TRP A 1 80 ? 4.895 -2.319 -8.063 1.00 90.12 80 TRP A O 1
ATOM 693 N N . TYR A 1 81 ? 2.810 -1.961 -8.794 1.00 90.94 81 TYR A N 1
ATOM 694 C CA . TYR A 1 81 ? 2.275 -1.436 -7.547 1.00 90.94 81 TYR A CA 1
ATOM 695 C C . TYR A 1 81 ? 1.201 -2.376 -7.002 1.00 90.94 81 TYR A C 1
ATOM 697 O O . TYR A 1 81 ? 0.243 -2.698 -7.706 1.00 90.94 81 TYR A O 1
ATOM 705 N N . LEU A 1 82 ? 1.312 -2.755 -5.729 1.00 90.19 82 LEU A N 1
ATOM 706 C CA . LEU A 1 82 ? 0.256 -3.471 -5.014 1.00 90.19 82 LEU A CA 1
ATOM 707 C C . LEU A 1 82 ? -0.846 -2.485 -4.607 1.00 90.19 82 LEU A C 1
ATOM 709 O O . LEU A 1 82 ? -0.564 -1.525 -3.887 1.00 90.19 82 LEU A O 1
ATOM 713 N N . PRO A 1 83 ? -2.107 -2.684 -5.026 1.00 91.38 83 PRO A N 1
ATOM 714 C CA . PRO A 1 83 ? -3.220 -1.947 -4.451 1.00 91.38 83 PRO A CA 1
ATOM 715 C C . PRO A 1 83 ? -3.347 -2.254 -2.958 1.00 91.38 83 PRO A C 1
ATOM 717 O O . PRO A 1 83 ? -3.194 -3.401 -2.545 1.00 91.38 83 PRO A O 1
ATOM 720 N N . ILE A 1 84 ? -3.685 -1.241 -2.163 1.00 91.94 84 ILE A N 1
ATOM 721 C CA . ILE A 1 84 ? -3.846 -1.384 -0.714 1.00 91.94 84 ILE A CA 1
ATOM 722 C C . ILE A 1 84 ? -5.270 -1.004 -0.319 1.00 91.94 84 ILE A C 1
ATOM 724 O O . ILE A 1 84 ? -5.837 -0.046 -0.850 1.00 91.94 84 ILE A O 1
ATOM 728 N N . PHE A 1 85 ? -5.861 -1.750 0.611 1.00 92.06 85 PHE A N 1
ATOM 729 C CA . PHE A 1 85 ? -7.116 -1.376 1.260 1.00 92.06 85 PHE A CA 1
ATOM 730 C C . PHE A 1 85 ? -7.190 -1.902 2.696 1.00 92.06 85 PHE A C 1
ATOM 732 O O . PHE A 1 85 ? -6.563 -2.899 3.038 1.00 92.06 85 PHE A O 1
ATOM 739 N N . GLY A 1 86 ? -7.954 -1.220 3.549 1.00 93.25 86 GLY A N 1
ATOM 740 C CA . GLY A 1 86 ? -8.165 -1.626 4.938 1.00 93.25 86 GLY A CA 1
ATOM 741 C C . GLY A 1 86 ? -9.429 -2.467 5.114 1.00 93.25 86 GLY A C 1
ATOM 742 O O . GLY A 1 86 ? -10.492 -2.080 4.625 1.00 93.25 86 GLY A O 1
ATOM 743 N N . VAL A 1 87 ? -9.324 -3.574 5.850 1.00 93.56 87 VAL A N 1
ATOM 744 C CA . VAL A 1 87 ? -10.451 -4.440 6.232 1.00 93.56 87 VAL A CA 1
ATOM 745 C C . VAL A 1 87 ? -10.536 -4.611 7.742 1.00 93.56 87 VAL A C 1
ATOM 747 O O . VAL A 1 87 ? -9.520 -4.621 8.439 1.00 93.56 87 VAL A O 1
ATOM 750 N N . TYR A 1 88 ? -11.756 -4.810 8.233 1.00 94.31 88 TYR A N 1
ATOM 751 C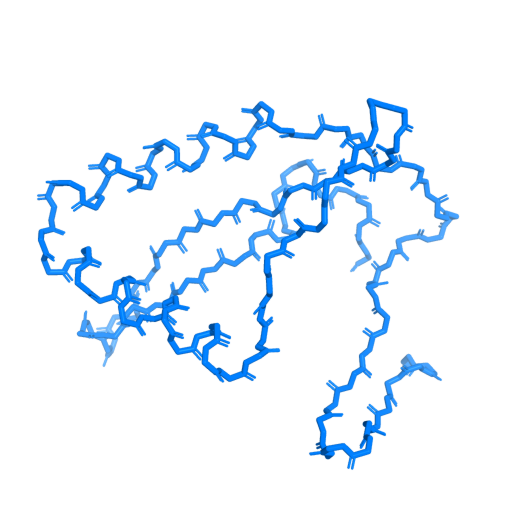 CA . TYR A 1 88 ? -12.025 -5.189 9.614 1.00 94.31 88 TYR A CA 1
ATOM 752 C C . TYR A 1 88 ? -12.510 -6.628 9.673 1.00 94.31 88 TYR A C 1
ATOM 754 O O . TYR A 1 88 ? -13.309 -7.066 8.847 1.00 94.31 88 TYR A O 1
ATOM 762 N N . HIS A 1 89 ? -12.036 -7.366 10.672 1.00 90.25 89 HIS A N 1
ATOM 763 C CA . HIS A 1 89 ? -12.586 -8.681 10.962 1.00 90.25 89 HIS A CA 1
ATOM 764 C C . HIS A 1 89 ? -13.817 -8.509 11.869 1.00 90.25 89 HIS A C 1
ATOM 766 O O . HIS A 1 89 ? -13.684 -7.835 12.889 1.00 90.25 89 HIS A O 1
ATOM 772 N N . PRO A 1 90 ? -14.972 -9.156 11.607 1.00 91.06 90 PRO A N 1
ATOM 773 C CA . PRO A 1 90 ? -16.196 -8.955 12.400 1.00 91.06 90 PRO A CA 1
ATOM 774 C C . PRO A 1 90 ? -16.012 -9.183 13.908 1.00 91.06 90 PRO A C 1
ATOM 776 O O . PRO A 1 90 ? -16.558 -8.463 14.731 1.00 91.06 90 PRO A O 1
ATOM 779 N N . ARG A 1 91 ? -15.171 -10.158 14.279 1.00 93.56 91 ARG A N 1
ATOM 780 C CA . ARG A 1 91 ? -14.815 -10.457 15.683 1.00 93.56 91 ARG A CA 1
ATOM 781 C C . ARG A 1 91 ? -13.785 -9.503 16.318 1.00 93.56 91 ARG A C 1
ATOM 783 O O . ARG A 1 91 ? -13.463 -9.671 17.486 1.00 93.56 91 ARG A O 1
ATOM 790 N N . LYS A 1 92 ? -13.184 -8.588 15.548 1.00 91.50 92 LYS A N 1
ATOM 791 C CA . LYS A 1 92 ? -12.153 -7.628 15.996 1.00 91.50 92 LYS A CA 1
ATOM 792 C C . LYS A 1 92 ? -12.392 -6.261 15.326 1.00 91.50 92 LYS A C 1
ATOM 794 O O . LYS A 1 92 ? -11.565 -5.843 14.513 1.00 91.50 92 LYS A O 1
ATOM 799 N N . PRO A 1 93 ? -13.524 -5.595 15.620 1.00 87.38 93 PRO A N 1
ATOM 800 C CA . PRO A 1 93 ? -13.934 -4.369 14.931 1.00 87.38 93 PRO A CA 1
ATOM 801 C C . PRO A 1 93 ? -12.959 -3.205 15.146 1.00 87.38 93 PRO A C 1
ATOM 803 O O . PRO A 1 93 ? -12.830 -2.354 14.276 1.00 87.38 93 PRO A O 1
ATOM 806 N N . ASP A 1 94 ? -12.202 -3.204 16.244 1.00 90.69 94 ASP A N 1
ATOM 807 C CA . ASP A 1 94 ? -11.214 -2.159 16.537 1.00 90.69 94 ASP A CA 1
ATOM 808 C C . ASP A 1 94 ? -9.822 -2.447 15.957 1.00 90.69 94 ASP A C 1
ATOM 810 O O . ASP A 1 94 ? -8.873 -1.716 16.214 1.00 90.69 94 ASP A O 1
ATOM 814 N N . LYS A 1 95 ? -9.664 -3.523 15.173 1.00 91.44 95 LYS A N 1
ATOM 815 C CA . LYS A 1 95 ? -8.372 -3.887 14.584 1.00 91.44 95 LYS A CA 1
ATOM 816 C C . LYS A 1 95 ? -8.457 -3.969 13.070 1.00 91.44 95 LYS A C 1
ATOM 818 O O . LYS A 1 95 ? -8.887 -4.983 12.512 1.00 91.44 95 LYS A O 1
ATOM 823 N N . ILE A 1 96 ? -7.972 -2.919 12.414 1.00 95.19 96 ILE A N 1
ATOM 824 C CA . ILE A 1 96 ? -7.819 -2.904 10.962 1.00 95.19 96 ILE A CA 1
ATOM 825 C C . ILE A 1 96 ? -6.665 -3.813 10.528 1.00 95.19 96 ILE A C 1
ATOM 827 O O . ILE A 1 96 ? -5.668 -3.988 11.236 1.00 95.19 96 ILE A O 1
ATOM 831 N N . ARG A 1 97 ? -6.795 -4.391 9.337 1.00 93.56 97 ARG A N 1
ATOM 832 C CA . ARG A 1 97 ? -5.695 -5.006 8.594 1.00 93.56 97 ARG A CA 1
ATOM 833 C C . ARG A 1 97 ? -5.588 -4.313 7.246 1.00 93.56 97 ARG A C 1
ATOM 835 O O . ARG A 1 97 ? -6.595 -4.229 6.542 1.00 93.56 97 ARG A O 1
ATOM 842 N N . ALA A 1 98 ? -4.401 -3.837 6.879 1.00 93.31 98 ALA A N 1
ATOM 843 C CA . ALA A 1 98 ? -4.157 -3.470 5.491 1.00 93.31 98 ALA A CA 1
ATOM 844 C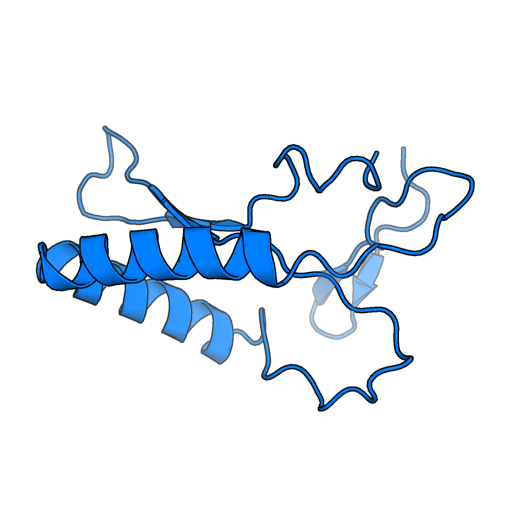 C . ALA A 1 98 ? -3.920 -4.745 4.674 1.00 93.31 98 ALA A C 1
ATOM 846 O O . ALA A 1 98 ? -3.173 -5.633 5.086 1.00 93.31 98 ALA A O 1
ATOM 847 N N . VAL A 1 99 ? -4.588 -4.837 3.532 1.00 92.19 99 VAL A N 1
ATOM 848 C CA . VAL A 1 99 ? -4.422 -5.905 2.551 1.00 92.19 99 VAL A CA 1
ATOM 849 C C . VAL A 1 99 ? -3.656 -5.331 1.372 1.00 92.19 99 VAL A C 1
ATOM 851 O O . VAL A 1 99 ? -4.100 -4.349 0.777 1.00 92.19 99 VAL A O 1
ATOM 854 N N . PHE A 1 100 ? -2.531 -5.960 1.041 1.00 90.50 100 PHE A N 1
ATOM 855 C CA . PHE A 1 100 ? -1.774 -5.718 -0.182 1.00 90.50 100 PHE A CA 1
ATOM 856 C C . PHE A 1 100 ? -2.266 -6.714 -1.235 1.00 90.50 100 PHE A C 1
ATOM 858 O O . PHE A 1 100 ? -2.020 -7.913 -1.137 1.00 90.50 100 PHE A O 1
ATOM 865 N N . ASP A 1 101 ? -3.047 -6.233 -2.195 1.00 88.81 101 ASP A N 1
ATOM 866 C CA . ASP A 1 101 ? -3.850 -7.078 -3.077 1.00 88.81 101 ASP A CA 1
ATOM 867 C C . ASP A 1 101 ? -3.050 -7.615 -4.269 1.00 88.81 101 ASP A C 1
ATOM 869 O O . ASP A 1 101 ? -3.081 -7.061 -5.371 1.00 88.81 101 ASP A O 1
ATOM 873 N N . SER A 1 102 ? -2.360 -8.736 -4.064 1.00 81.19 102 SER A N 1
ATOM 874 C CA . SER A 1 102 ? -1.693 -9.491 -5.131 1.00 81.19 102 SER A CA 1
ATOM 875 C C . SER A 1 102 ? -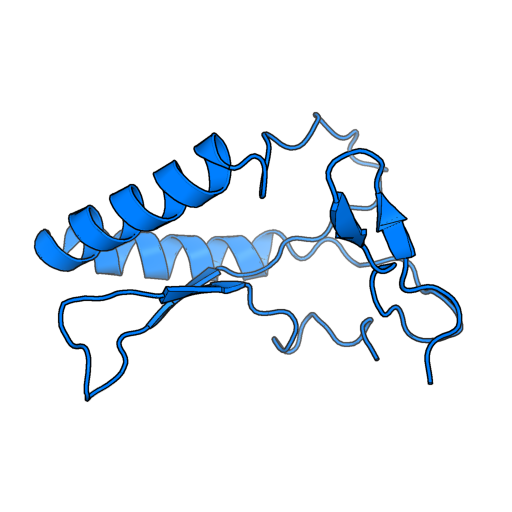2.656 -10.330 -5.984 1.00 81.19 102 SER A C 1
ATOM 877 O O . SER A 1 102 ? -2.210 -11.017 -6.894 1.00 81.19 102 SER A O 1
ATOM 879 N N . SER A 1 103 ? -3.972 -10.251 -5.746 1.00 77.06 103 SER A N 1
ATOM 880 C CA . SER A 1 103 ? -5.001 -10.995 -6.490 1.00 77.06 103 SER A CA 1
ATOM 881 C C . SER A 1 103 ? -5.805 -10.133 -7.467 1.00 77.06 103 SER A C 1
ATOM 883 O O . SER A 1 103 ? -6.620 -10.649 -8.238 1.00 77.06 103 SER A O 1
ATOM 885 N N . ALA A 1 104 ? -5.592 -8.811 -7.458 1.00 78.44 104 ALA A N 1
ATOM 886 C CA . ALA A 1 104 ? -6.278 -7.900 -8.363 1.00 78.44 104 ALA A CA 1
ATOM 887 C C . ALA A 1 104 ? -6.108 -8.350 -9.826 1.00 78.44 104 ALA A C 1
ATOM 889 O O . ALA A 1 104 ? -5.106 -8.942 -10.203 1.00 78.44 104 ALA A O 1
ATOM 890 N N . LYS A 1 105 ? -7.064 -8.032 -10.709 1.00 71.50 105 LYS A N 1
ATOM 891 C CA . LYS A 1 105 ? -7.028 -8.479 -12.124 1.00 71.50 105 LYS A CA 1
ATOM 892 C C . LYS A 1 105 ? -5.756 -8.077 -12.891 1.00 71.50 105 LYS A C 1
ATOM 894 O O . LYS A 1 105 ? -5.479 -8.648 -13.942 1.00 71.50 105 LYS A O 1
ATOM 899 N N . VAL A 1 106 ? -5.011 -7.096 -12.383 1.00 70.38 106 VAL A N 1
ATOM 900 C CA . VAL A 1 106 ? -3.704 -6.650 -12.895 1.00 70.38 106 VAL A CA 1
ATOM 901 C C . VAL A 1 106 ? -2.528 -7.529 -12.429 1.00 70.38 106 VAL A C 1
ATOM 903 O O . VAL A 1 106 ? -1.416 -7.354 -12.914 1.00 70.38 106 VAL A O 1
ATOM 906 N N . CYS A 1 107 ? -2.766 -8.481 -11.526 1.00 63.19 107 CYS A N 1
ATOM 907 C CA . CYS A 1 107 ? -1.803 -9.372 -10.875 1.00 63.19 107 CYS A CA 1
ATOM 908 C C . CYS A 1 107 ? -1.767 -10.777 -11.505 1.00 63.19 107 CYS A C 1
ATOM 910 O O . CYS A 1 107 ? -1.552 -11.767 -10.817 1.00 63.19 107 CYS A O 1
ATOM 912 N N . LYS A 1 108 ? -1.967 -10.906 -12.823 1.00 73.31 108 LYS A N 1
ATOM 913 C CA . LYS A 1 108 ? -1.936 -12.217 -13.514 1.00 73.31 108 LYS A CA 1
ATOM 914 C C . LYS A 1 108 ? -0.533 -12.839 -13.617 1.00 73.31 108 LYS A C 1
ATOM 916 O O . LYS A 1 108 ? -0.368 -13.866 -14.266 1.00 73.31 108 LYS A O 1
ATOM 921 N N . TYR A 1 109 ? 0.459 -12.197 -13.010 1.00 74.56 109 TYR A N 1
ATOM 922 C CA . TYR A 1 109 ? 1.881 -12.511 -13.115 1.00 74.56 109 TYR A CA 1
ATOM 923 C C . TYR A 1 109 ? 2.408 -13.333 -11.937 1.00 74.56 109 TYR A C 1
ATOM 925 O O . TYR A 1 109 ? 3.530 -13.829 -12.003 1.00 74.56 109 TYR A O 1
ATOM 933 N N . PHE A 1 110 ? 1.596 -13.499 -10.889 1.00 72.88 110 PHE A N 1
ATOM 934 C CA . PHE A 1 110 ? 1.920 -14.300 -9.712 1.00 72.88 110 PHE A CA 1
ATOM 935 C C . PHE A 1 110 ? 1.185 -15.651 -9.774 1.00 72.88 110 PHE A C 1
ATOM 937 O O . PHE A 1 110 ? 0.058 -15.710 -10.284 1.00 72.88 110 PHE A O 1
ATOM 944 N N . SER A 1 111 ? 1.849 -16.741 -9.379 1.00 63.31 111 SER A N 1
ATOM 945 C CA . SER A 1 111 ? 1.314 -18.114 -9.371 1.00 63.31 111 SER A CA 1
ATOM 946 C C . SER A 1 111 ? 0.322 -18.331 -8.243 1.00 63.31 111 SER A C 1
ATOM 948 O O . SER A 1 111 ? 0.645 -17.903 -7.114 1.00 63.31 111 SER A O 1
#